Protein AF-A0A6A6ES65-F1 (afdb_monomer_lite)

Foldseek 3Di:
DFKWAADPLDTDDDDDDPDDDDPDDQDPVNSVVSSVVQVVCVVVVNHRLDIDGDDPDLPQQEWEWDDDDPDTDTDHPVRDDPPFDWDFDDDDPPPSCVVSVHTYTYGPPDPPDPCPSPPPPPDD

Sequence (124 aa):
PTVWGVFEGRPHALEYKYSKGATSDLSPDDLHFMDGFHQLQVEQGVDGMFGLCEYPGDDFEGSCEITQGRANVNLAPKDYPEDLIAIDTTWFFEEGLWKRGCRCTCNAAAEDHPHGTHVITMQG

Structure (mmCIF, N/CA/C/O backbone):
data_AF-A0A6A6ES65-F1
#
_entry.id   AF-A0A6A6ES65-F1
#
loop_
_atom_site.group_PDB
_atom_site.id
_atom_site.type_symbol
_atom_site.label_atom_id
_atom_site.label_alt_id
_atom_site.label_comp_id
_atom_site.label_asym_id
_atom_site.label_entity_id
_atom_site.label_seq_id
_atom_site.pdbx_PDB_ins_code
_atom_site.Cartn_x
_atom_site.Cartn_y
_atom_site.Cartn_z
_atom_site.occupancy
_atom_site.B_iso_or_equiv
_atom_site.auth_seq_id
_atom_site.auth_comp_id
_atom_site.auth_asym_id
_atom_site.auth_atom_id
_atom_site.pdbx_PDB_model_num
ATOM 1 N N . PRO A 1 1 ? 8.050 -2.963 10.921 1.00 56.97 1 PRO A N 1
ATOM 2 C CA . PRO A 1 1 ? 6.987 -3.438 10.006 1.00 56.97 1 PRO A CA 1
ATOM 3 C C . PRO A 1 1 ? 6.757 -2.376 8.939 1.00 56.97 1 PRO A C 1
ATOM 5 O O . PRO A 1 1 ? 7.028 -1.222 9.232 1.00 56.97 1 PRO A O 1
ATOM 8 N N . THR A 1 2 ? 6.336 -2.762 7.739 1.00 68.06 2 THR A N 1
ATOM 9 C CA . THR A 1 2 ? 6.022 -1.825 6.643 1.00 68.06 2 THR A CA 1
ATOM 10 C C . THR A 1 2 ? 4.547 -1.805 6.287 1.00 68.06 2 THR A C 1
ATOM 12 O O . THR A 1 2 ? 4.078 -0.825 5.721 1.00 68.06 2 THR A O 1
ATOM 15 N N . VAL A 1 3 ? 3.811 -2.858 6.642 1.00 68.50 3 VAL A N 1
ATOM 16 C CA . VAL A 1 3 ? 2.359 -2.938 6.483 1.00 68.50 3 VAL A CA 1
ATOM 17 C C . VAL A 1 3 ? 1.751 -3.407 7.794 1.00 68.50 3 VAL A C 1
ATOM 19 O O . VAL A 1 3 ? 2.250 -4.350 8.424 1.00 68.50 3 VAL A O 1
ATOM 22 N N . TRP A 1 4 ? 0.660 -2.759 8.187 1.00 73.06 4 TRP A N 1
ATOM 23 C CA . TRP A 1 4 ? -0.165 -3.125 9.328 1.00 73.06 4 TRP A CA 1
ATOM 24 C C . TRP A 1 4 ? -1.593 -3.388 8.865 1.00 73.06 4 TRP A C 1
ATOM 26 O O . TRP A 1 4 ? -2.178 -2.592 8.132 1.00 73.06 4 TRP A O 1
ATOM 36 N N . GLY A 1 5 ? -2.164 -4.493 9.328 1.00 72.88 5 GLY A N 1
ATOM 37 C CA . GLY A 1 5 ? -3.606 -4.714 9.305 1.00 72.88 5 GLY A CA 1
ATOM 38 C C . GLY A 1 5 ? -4.182 -4.413 10.680 1.00 72.88 5 GLY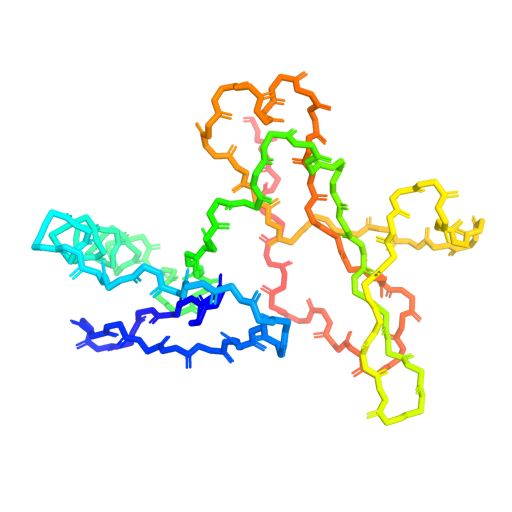 A C 1
ATOM 39 O O . GLY A 1 5 ? -3.496 -4.612 11.685 1.00 72.88 5 GLY A O 1
ATOM 40 N N . VAL A 1 6 ? -5.428 -3.950 10.742 1.00 69.81 6 VAL A N 1
ATOM 41 C CA . VAL A 1 6 ? -6.155 -3.869 12.011 1.00 69.81 6 VAL A CA 1
ATOM 42 C C . VAL A 1 6 ? -7.158 -5.009 12.051 1.00 69.81 6 VAL A C 1
ATOM 44 O O . VAL A 1 6 ? -7.983 -5.129 11.154 1.00 69.81 6 VAL A O 1
ATOM 47 N N . PHE A 1 7 ? -7.063 -5.847 13.080 1.00 68.94 7 PHE A N 1
ATOM 48 C CA . PHE A 1 7 ? -7.970 -6.969 13.306 1.00 68.94 7 PHE A CA 1
ATOM 49 C C . PHE A 1 7 ? -8.475 -6.892 14.738 1.00 68.94 7 PHE A C 1
ATOM 51 O O . PHE A 1 7 ? -7.680 -6.705 15.660 1.00 68.94 7 PHE A O 1
ATOM 58 N N . GLU A 1 8 ? -9.790 -7.001 14.929 1.00 72.56 8 GLU A N 1
ATOM 59 C CA . GLU A 1 8 ? -10.417 -6.927 16.258 1.00 72.56 8 GLU A CA 1
ATOM 60 C C . GLU A 1 8 ? -10.006 -5.661 17.046 1.00 72.56 8 GLU A C 1
ATOM 62 O O . GLU A 1 8 ? -9.827 -5.689 18.266 1.00 72.56 8 GLU A O 1
ATOM 67 N N . GLY A 1 9 ? -9.807 -4.541 16.341 1.00 66.00 9 GLY A N 1
ATOM 68 C CA . GLY A 1 9 ? -9.362 -3.277 16.934 1.00 66.00 9 GLY A CA 1
ATOM 69 C C . GLY A 1 9 ? -7.922 -3.278 17.446 1.00 66.00 9 GLY A C 1
ATOM 70 O O . GLY A 1 9 ? -7.591 -2.495 18.332 1.00 66.00 9 GLY A O 1
ATOM 71 N N . ARG A 1 10 ? -7.056 -4.169 16.948 1.00 73.38 10 ARG A N 1
ATOM 72 C CA . ARG A 1 10 ? -5.628 -4.181 17.287 1.00 73.38 10 ARG A CA 1
ATOM 73 C C . ARG A 1 10 ? -4.764 -4.143 16.030 1.00 73.38 10 ARG A C 1
ATOM 75 O O . ARG A 1 10 ? -5.047 -4.879 15.086 1.00 73.38 10 ARG A O 1
ATOM 82 N N . PRO A 1 11 ? -3.697 -3.327 15.996 1.00 74.56 11 PRO A N 1
ATOM 83 C CA . PRO A 1 11 ? -2.766 -3.332 14.880 1.00 74.56 11 PRO A CA 1
ATOM 84 C C . PRO A 1 11 ? -1.873 -4.576 14.931 1.00 74.56 11 PRO A C 1
ATOM 86 O O . PRO A 1 11 ? -1.222 -4.870 15.935 1.00 74.56 11 PRO A O 1
ATOM 89 N N . HIS A 1 12 ? -1.805 -5.282 13.809 1.00 72.00 12 HIS A N 1
ATOM 90 C CA . HIS A 1 12 ? -0.933 -6.424 13.581 1.00 72.00 12 HIS A CA 1
ATOM 91 C C . HIS A 1 12 ? 0.023 -6.109 12.435 1.00 72.00 12 HIS A C 1
ATOM 93 O O . HIS A 1 12 ? -0.392 -5.710 11.349 1.00 72.00 12 HIS A O 1
ATOM 99 N N . ALA A 1 13 ? 1.317 -6.312 12.669 1.00 72.19 13 ALA A N 1
ATOM 100 C CA . ALA A 1 13 ? 2.319 -6.243 11.615 1.00 72.19 13 ALA A CA 1
ATOM 101 C C . ALA A 1 13 ? 2.111 -7.397 10.623 1.00 72.19 13 ALA A C 1
ATOM 103 O O . ALA A 1 13 ? 2.164 -8.563 11.017 1.00 72.19 13 ALA A O 1
ATOM 104 N N . LEU A 1 14 ? 1.883 -7.059 9.355 1.00 62.31 14 LEU A N 1
ATOM 105 C CA . LEU A 1 14 ? 1.674 -8.024 8.273 1.00 62.31 14 LEU A CA 1
ATOM 106 C C . LEU A 1 14 ? 2.943 -8.232 7.449 1.00 62.31 14 LEU A C 1
ATOM 108 O O . LEU A 1 14 ? 3.271 -9.361 7.095 1.00 62.31 14 LEU A O 1
ATOM 112 N N . GLU A 1 15 ? 3.700 -7.159 7.217 1.00 64.50 15 GLU A N 1
ATOM 113 C CA . GLU A 1 15 ? 4.938 -7.214 6.445 1.00 64.50 15 GLU A CA 1
ATOM 114 C C . GLU A 1 15 ? 6.106 -6.559 7.173 1.00 64.50 15 GLU A C 1
ATOM 116 O O . GLU A 1 15 ? 5.967 -5.577 7.913 1.00 64.50 15 GLU A O 1
ATOM 121 N N . TYR A 1 16 ? 7.293 -7.110 6.934 1.00 57.66 16 TYR A N 1
ATOM 122 C CA . TYR A 1 16 ? 8.542 -6.652 7.517 1.00 57.66 16 TYR A CA 1
ATOM 123 C C . TYR A 1 16 ? 9.571 -6.431 6.413 1.00 57.66 16 TYR A C 1
ATOM 125 O O . TYR A 1 16 ? 9.894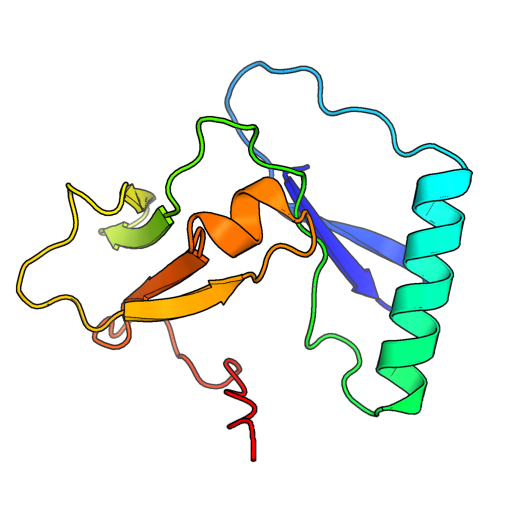 -7.339 5.649 1.00 57.66 16 TYR A O 1
ATOM 133 N N . LYS A 1 17 ? 10.162 -5.238 6.376 1.00 60.69 17 LYS A N 1
ATOM 134 C CA . LYS A 1 17 ? 11.300 -4.944 5.506 1.00 60.69 17 LYS A CA 1
ATOM 135 C C . LYS A 1 17 ? 12.586 -5.485 6.127 1.00 60.69 17 LYS A C 1
ATOM 137 O O . LYS A 1 17 ? 12.942 -5.123 7.243 1.00 60.69 17 LYS A O 1
ATOM 142 N N . TYR A 1 18 ? 13.308 -6.326 5.386 1.00 48.09 18 TYR A N 1
ATOM 143 C CA . TYR A 1 18 ? 14.580 -6.910 5.841 1.00 48.09 18 TYR A CA 1
ATOM 144 C C . TYR A 1 18 ? 15.767 -5.923 5.758 1.00 48.09 18 TYR A C 1
ATOM 146 O O . TYR A 1 18 ? 16.854 -6.197 6.267 1.00 48.09 18 TYR A O 1
ATOM 154 N N . SER A 1 19 ? 15.596 -4.759 5.116 1.00 52.25 19 SER A N 1
ATOM 155 C CA . SER A 1 19 ? 16.654 -3.747 5.025 1.00 52.25 19 SER A CA 1
ATOM 156 C C . SER A 1 19 ? 16.786 -2.961 6.330 1.00 52.25 19 SER A C 1
ATOM 158 O O . SER A 1 19 ? 15.797 -2.450 6.848 1.00 52.25 19 SER A O 1
ATOM 160 N N . LYS A 1 20 ? 18.025 -2.810 6.804 1.00 40.84 20 LYS A N 1
ATOM 161 C CA . LYS A 1 20 ? 18.420 -2.069 8.010 1.00 40.84 20 LYS A CA 1
ATOM 162 C C . LYS A 1 20 ? 17.977 -0.594 7.935 1.00 40.84 20 LYS A C 1
ATOM 164 O O . LYS A 1 20 ? 18.694 0.253 7.415 1.00 40.84 20 LYS A O 1
ATOM 169 N N . GLY A 1 21 ? 16.802 -0.298 8.467 1.00 55.78 21 GLY A N 1
ATOM 170 C CA . GLY A 1 21 ? 16.307 1.041 8.771 1.00 55.78 21 GLY A CA 1
ATOM 171 C C . GLY A 1 21 ? 15.571 0.967 10.101 1.00 55.78 21 GLY A C 1
ATOM 172 O O . GLY A 1 21 ? 15.032 -0.089 10.435 1.00 55.78 21 GLY A O 1
ATOM 173 N N . ALA A 1 22 ? 15.611 2.035 10.898 1.00 52.19 22 ALA A N 1
ATOM 174 C CA . ALA A 1 22 ? 14.815 2.086 12.117 1.00 52.19 22 ALA A CA 1
ATOM 175 C C . ALA A 1 22 ? 13.341 2.027 11.707 1.00 52.19 22 ALA A C 1
ATOM 177 O O . ALA A 1 22 ? 12.859 2.936 11.041 1.00 52.19 22 ALA A O 1
ATOM 178 N N . THR A 1 23 ? 12.647 0.944 12.051 1.00 58.09 23 THR A N 1
ATOM 179 C CA . THR A 1 23 ? 11.187 0.957 12.040 1.00 58.09 23 THR A CA 1
ATOM 180 C C . THR A 1 23 ? 10.778 1.885 13.166 1.00 58.09 23 THR A C 1
ATOM 182 O O . THR A 1 23 ? 11.136 1.617 14.315 1.00 58.09 23 THR A O 1
ATOM 185 N N . SER A 1 24 ? 10.117 2.987 12.834 1.00 65.25 24 SER A N 1
ATOM 186 C CA . SER A 1 24 ? 9.632 3.930 13.837 1.00 65.25 24 SER A CA 1
ATOM 187 C C . SER A 1 24 ? 8.654 3.209 14.764 1.00 65.25 24 SER A C 1
ATOM 189 O O . SER A 1 24 ? 7.795 2.455 14.299 1.00 65.25 24 SER A O 1
ATOM 191 N N . ASP A 1 25 ? 8.806 3.400 16.073 1.00 75.56 25 ASP A N 1
ATOM 192 C CA . ASP A 1 25 ? 7.800 2.939 17.025 1.00 75.56 25 ASP A CA 1
ATOM 193 C C . ASP A 1 25 ? 6.501 3.718 16.779 1.00 75.56 25 ASP A C 1
ATOM 195 O O . ASP A 1 25 ? 6.541 4.926 16.535 1.00 75.56 25 ASP A O 1
ATOM 199 N N . LEU A 1 26 ? 5.356 3.032 16.848 1.00 79.56 26 LEU A N 1
ATOM 200 C CA . LEU A 1 26 ? 4.054 3.686 16.722 1.00 79.56 26 LEU A CA 1
ATOM 201 C C . LEU A 1 26 ? 3.842 4.619 17.915 1.00 79.56 26 LEU A C 1
ATOM 203 O O . LEU A 1 26 ? 3.891 4.191 19.073 1.00 79.56 26 LEU A O 1
ATOM 207 N N . SER A 1 27 ? 3.597 5.893 17.631 1.00 86.38 27 SER A N 1
ATOM 208 C CA . SER A 1 27 ? 3.239 6.877 18.641 1.00 86.38 27 SER A CA 1
ATOM 209 C C . SER A 1 27 ? 1.794 6.669 19.123 1.00 86.38 27 SER A C 1
ATOM 211 O O . SER A 1 27 ? 0.996 6.004 18.457 1.00 86.38 27 SER A O 1
ATOM 213 N N . PRO A 1 28 ? 1.406 7.252 20.271 1.00 87.88 28 PRO A N 1
ATOM 214 C CA . PRO A 1 28 ? 0.006 7.262 20.694 1.00 87.88 28 PRO A CA 1
ATOM 215 C C . PRO A 1 28 ? -0.948 7.867 19.652 1.00 87.88 28 PRO A C 1
ATOM 217 O O . PRO A 1 28 ? -2.077 7.397 19.531 1.00 87.88 28 PRO A O 1
ATOM 220 N N . ASP A 1 29 ? -0.494 8.864 18.885 1.00 87.94 29 ASP A N 1
ATOM 221 C CA . ASP A 1 29 ? -1.297 9.496 17.833 1.00 87.94 29 ASP A CA 1
ATOM 222 C C . ASP A 1 29 ? -1.506 8.545 16.645 1.00 87.94 29 ASP A C 1
ATOM 224 O O . ASP A 1 29 ? -2.615 8.461 16.116 1.00 87.94 29 ASP A O 1
ATOM 228 N N . ASP A 1 30 ? -0.483 7.761 16.282 1.00 84.56 30 ASP A N 1
ATOM 229 C CA . ASP A 1 30 ? -0.603 6.726 15.247 1.00 84.56 30 ASP A CA 1
ATOM 230 C C . ASP A 1 30 ? -1.628 5.666 15.656 1.00 84.56 30 ASP A C 1
ATOM 232 O O . ASP A 1 30 ? -2.490 5.292 14.865 1.00 84.56 30 ASP A O 1
ATOM 236 N N . LEU A 1 31 ? -1.580 5.214 16.914 1.00 86.19 31 LEU A N 1
ATOM 237 C CA . LEU A 1 31 ? -2.545 4.251 17.448 1.00 86.19 31 LEU A CA 1
ATOM 238 C C . LEU A 1 31 ? -3.970 4.818 17.439 1.00 86.19 31 LEU A C 1
ATOM 240 O O . LEU A 1 31 ? -4.901 4.128 17.032 1.00 86.19 31 LEU A O 1
ATOM 244 N N . HIS A 1 32 ? -4.141 6.087 17.819 1.00 88.19 32 HIS A N 1
ATOM 245 C CA . HIS A 1 32 ? -5.446 6.746 17.782 1.00 88.19 32 HIS A CA 1
ATOM 246 C C . HIS A 1 32 ? -6.005 6.851 16.356 1.00 88.19 32 HIS A C 1
ATOM 248 O O . HIS A 1 32 ? -7.193 6.610 16.130 1.00 88.19 32 HIS A O 1
ATOM 254 N N . PHE A 1 33 ? -5.150 7.168 15.381 1.00 88.06 33 PHE A N 1
ATOM 255 C CA . PHE A 1 33 ? -5.522 7.156 13.970 1.00 88.06 33 PHE A CA 1
ATOM 256 C C . PHE A 1 33 ? -5.918 5.749 13.498 1.00 88.06 33 PHE A C 1
ATOM 258 O O . PHE A 1 33 ? -6.949 5.596 12.844 1.00 88.06 33 PHE A O 1
ATOM 265 N N . MET A 1 34 ? -5.136 4.722 13.852 1.00 87.56 34 MET A N 1
ATOM 266 C CA . MET A 1 34 ? -5.415 3.326 13.492 1.00 87.56 34 MET A CA 1
ATOM 267 C C . MET A 1 34 ? -6.763 2.847 14.042 1.00 87.56 34 MET A C 1
ATOM 269 O O . MET A 1 34 ? -7.520 2.201 13.313 1.00 87.56 34 MET A O 1
ATOM 273 N N . ASP A 1 35 ? -7.096 3.212 15.281 1.00 88.06 35 ASP A N 1
ATOM 274 C CA . ASP A 1 35 ? -8.391 2.901 15.893 1.00 88.06 35 ASP A CA 1
ATOM 275 C C . ASP A 1 35 ? -9.547 3.570 15.134 1.00 88.06 35 ASP A C 1
ATOM 277 O O . ASP A 1 35 ? -10.544 2.919 14.811 1.00 88.06 35 ASP A O 1
ATOM 281 N N . GLY A 1 36 ? -9.406 4.858 14.798 1.00 90.25 36 GLY A N 1
ATOM 282 C CA . GLY A 1 36 ? -10.402 5.592 14.013 1.00 90.25 36 GLY A CA 1
ATOM 283 C C . GLY A 1 36 ? -10.588 5.022 12.604 1.00 90.25 36 GLY A C 1
ATOM 284 O O . GLY A 1 36 ? -11.717 4.880 12.131 1.00 90.25 36 GLY A O 1
ATOM 285 N N . PHE A 1 37 ? -9.492 4.638 11.946 1.00 88.31 37 PHE A N 1
ATOM 286 C CA . PHE A 1 37 ? -9.522 4.000 10.632 1.00 88.31 37 PHE A CA 1
ATOM 287 C C . PHE A 1 37 ? -10.230 2.641 10.672 1.00 88.31 37 PHE A C 1
ATOM 289 O O . PHE A 1 37 ? -11.061 2.352 9.814 1.00 88.31 37 PHE A O 1
ATOM 296 N N . HIS A 1 38 ? -9.955 1.818 11.683 1.00 87.00 38 HIS A N 1
ATOM 297 C CA . HIS A 1 38 ? -10.647 0.545 11.872 1.00 87.00 38 HIS A CA 1
ATOM 298 C C . HIS A 1 38 ? -12.141 0.733 12.148 1.00 87.00 38 HIS A C 1
ATOM 300 O O . HIS A 1 38 ? -12.962 0.058 11.533 1.00 87.00 38 HIS A O 1
ATOM 306 N N . GLN A 1 39 ? -12.513 1.691 13.000 1.00 89.69 39 GLN A N 1
ATOM 307 C CA . GLN A 1 39 ? -13.921 1.997 13.254 1.00 89.69 39 GLN A CA 1
ATOM 308 C C . GLN A 1 39 ? -14.659 2.367 11.956 1.00 89.69 39 GLN A C 1
ATOM 310 O O . GLN A 1 39 ? -15.761 1.877 11.711 1.00 89.69 39 GLN A O 1
ATOM 315 N N . LEU A 1 40 ? -14.022 3.153 11.082 1.00 90.56 40 LEU A N 1
ATOM 316 C CA . LEU A 1 40 ? -14.571 3.483 9.769 1.00 90.56 40 LEU A CA 1
ATOM 317 C C . LEU A 1 40 ? -14.725 2.243 8.872 1.00 90.56 40 LEU A C 1
ATOM 319 O O . LEU A 1 40 ? -15.750 2.098 8.209 1.00 90.56 40 LEU A O 1
ATOM 323 N N . GLN A 1 41 ? -13.747 1.331 8.858 1.00 85.44 41 GLN A N 1
ATOM 324 C CA . GLN A 1 41 ? -13.854 0.079 8.096 1.00 85.44 41 GLN A CA 1
ATOM 325 C C . GLN A 1 41 ? -15.037 -0.776 8.565 1.00 85.44 41 GLN A C 1
ATOM 327 O O . GLN A 1 41 ? -15.799 -1.278 7.735 1.00 85.44 41 GLN A O 1
ATOM 332 N N . VAL A 1 42 ? -15.231 -0.893 9.881 1.00 88.00 42 VAL A N 1
ATOM 333 C CA . VAL A 1 42 ? -16.367 -1.613 10.473 1.00 88.00 42 VAL A CA 1
ATOM 334 C C . VAL A 1 42 ? -17.694 -0.963 10.072 1.00 88.00 42 VAL A C 1
ATOM 336 O O . VAL A 1 42 ? -18.611 -1.661 9.642 1.00 88.00 42 VAL A O 1
ATOM 339 N N . GLU A 1 43 ? -17.800 0.365 10.149 1.00 92.44 43 GLU A N 1
ATOM 340 C CA . GLU A 1 43 ? -19.011 1.111 9.771 1.00 92.44 43 GLU A CA 1
ATOM 341 C C . GLU A 1 43 ? -19.377 0.965 8.290 1.00 92.44 43 GLU A C 1
ATOM 343 O O . GLU A 1 43 ? -20.560 0.939 7.948 1.00 92.44 43 GLU A O 1
ATOM 348 N N . GLN A 1 44 ? -18.378 0.847 7.414 1.00 90.88 44 GLN A N 1
ATOM 349 C CA . GLN A 1 44 ? -18.576 0.643 5.977 1.00 90.88 44 GLN A CA 1
ATOM 350 C C . GLN A 1 44 ? -18.697 -0.842 5.583 1.00 90.88 44 GLN A C 1
ATOM 352 O O . GLN A 1 44 ? -18.937 -1.142 4.415 1.00 90.88 44 GLN A O 1
ATOM 357 N N . GLY A 1 45 ? -18.554 -1.778 6.531 1.00 86.00 45 GLY A N 1
ATOM 358 C CA . GLY A 1 45 ? -18.628 -3.218 6.265 1.00 86.00 45 GLY A CA 1
ATOM 359 C C . GLY A 1 45 ? -17.456 -3.763 5.440 1.00 86.00 45 GLY A C 1
ATOM 360 O O . GLY A 1 45 ? -17.620 -4.756 4.737 1.00 86.00 45 GLY A O 1
ATOM 361 N N . VAL A 1 46 ? -16.295 -3.110 5.513 1.00 81.69 46 VAL A N 1
ATOM 362 C CA . VAL A 1 46 ? -15.064 -3.454 4.773 1.00 81.69 46 VAL A CA 1
ATOM 363 C C . VAL A 1 46 ? -13.919 -3.850 5.709 1.00 81.69 46 VAL A C 1
ATOM 365 O O . VAL A 1 46 ? -12.745 -3.696 5.380 1.00 81.69 46 VAL A O 1
ATOM 368 N N . ASP A 1 47 ? -14.261 -4.331 6.904 1.00 81.19 47 ASP A N 1
ATOM 369 C CA . ASP A 1 47 ? -13.288 -4.783 7.895 1.00 81.19 47 ASP A CA 1
ATOM 370 C C . ASP A 1 47 ? -12.351 -5.861 7.327 1.00 81.19 47 ASP A C 1
ATOM 372 O O . ASP A 1 47 ? -12.771 -6.765 6.599 1.00 81.19 47 ASP A O 1
ATOM 376 N N . GLY A 1 48 ? -11.059 -5.728 7.631 1.00 70.69 48 GLY A N 1
ATOM 377 C CA . GLY A 1 48 ? -10.004 -6.608 7.129 1.00 70.69 48 GLY A CA 1
ATOM 378 C C . GLY A 1 48 ? -9.704 -6.490 5.628 1.00 70.69 48 GLY A C 1
ATOM 379 O O . GLY A 1 48 ? -8.844 -7.223 5.140 1.00 70.69 48 GLY A O 1
ATOM 380 N N . MET A 1 49 ? -10.369 -5.593 4.888 1.00 75.69 49 MET A N 1
ATOM 381 C CA . MET A 1 49 ? -10.102 -5.388 3.458 1.00 75.69 49 MET A CA 1
ATOM 382 C C . MET A 1 49 ? -8.975 -4.388 3.200 1.00 75.69 49 MET A C 1
ATOM 384 O O . MET A 1 49 ? -8.307 -4.485 2.172 1.00 75.69 49 MET A O 1
ATOM 388 N N . PHE A 1 50 ? -8.755 -3.436 4.112 1.00 78.12 50 PHE A N 1
ATOM 389 C CA . PHE A 1 50 ? -7.750 -2.389 3.952 1.00 78.12 50 PHE A C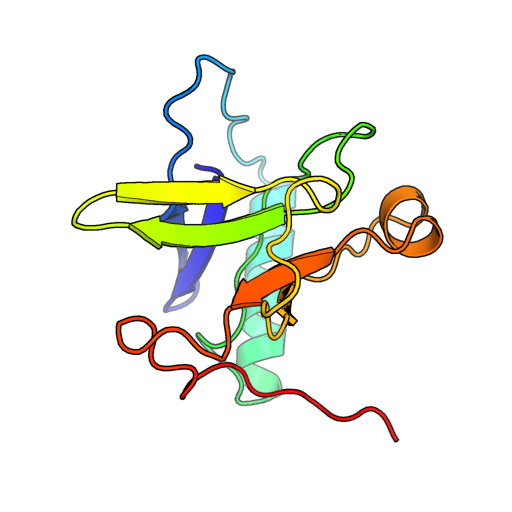A 1
ATOM 390 C C . PHE A 1 50 ? -6.703 -2.432 5.069 1.00 78.12 50 PHE A C 1
ATOM 392 O O . PHE A 1 50 ? -7.011 -2.576 6.252 1.00 78.12 50 PHE A O 1
ATOM 399 N N . GLY A 1 51 ? -5.441 -2.263 4.678 1.00 76.25 51 GLY A N 1
ATOM 400 C CA . GLY A 1 51 ? -4.306 -2.101 5.583 1.00 76.25 51 GLY A CA 1
ATOM 401 C C . GLY A 1 51 ? -3.709 -0.699 5.494 1.00 76.25 51 GLY A C 1
ATOM 402 O O . GLY A 1 51 ? -4.001 0.067 4.576 1.00 76.25 51 GLY A O 1
ATOM 403 N N . LEU A 1 52 ? -2.841 -0.375 6.447 1.00 78.19 52 LEU A N 1
ATOM 404 C CA . LEU A 1 52 ? -2.031 0.838 6.435 1.00 78.19 52 LEU A CA 1
ATOM 405 C C . LEU A 1 52 ? -0.593 0.473 6.072 1.00 78.19 52 LEU A C 1
ATOM 407 O O . LEU A 1 52 ? -0.033 -0.484 6.608 1.00 78.19 52 LEU A O 1
ATOM 411 N N . CYS A 1 53 ? 0.003 1.243 5.167 1.00 75.44 53 CYS A N 1
ATOM 412 C CA . CYS A 1 53 ? 1.390 1.084 4.743 1.00 75.44 53 CYS A CA 1
ATOM 413 C C . CYS A 1 53 ? 2.230 2.254 5.269 1.00 75.44 53 CYS A C 1
ATOM 415 O O . CYS A 1 53 ? 1.760 3.393 5.298 1.00 75.44 53 CYS A O 1
ATOM 417 N N . GLU A 1 54 ? 3.466 1.974 5.685 1.00 74.62 54 GLU A N 1
ATOM 418 C CA . GLU A 1 54 ? 4.429 3.006 6.069 1.00 74.62 54 GLU A CA 1
ATOM 419 C C . GLU A 1 54 ? 4.719 3.914 4.872 1.00 74.62 54 GLU A C 1
ATOM 421 O O . GLU A 1 54 ? 4.823 3.447 3.735 1.00 74.62 54 GLU A O 1
ATOM 426 N N . TYR A 1 55 ? 4.891 5.212 5.126 1.00 74.50 55 TYR A N 1
ATOM 427 C CA . TYR A 1 55 ? 5.305 6.147 4.090 1.00 74.50 55 TYR A CA 1
ATOM 428 C C . TYR A 1 55 ? 6.632 5.683 3.459 1.00 74.50 55 TYR A C 1
ATOM 430 O O . TYR A 1 55 ? 7.643 5.593 4.161 1.00 74.50 55 TYR A O 1
ATOM 438 N N . PRO A 1 56 ? 6.672 5.401 2.146 1.00 70.75 56 PRO A N 1
ATOM 439 C CA . PRO A 1 56 ? 7.835 4.776 1.519 1.00 70.75 56 PRO A CA 1
ATOM 440 C C . PRO A 1 56 ? 8.990 5.760 1.261 1.00 70.75 56 PRO A C 1
ATOM 442 O O . PRO A 1 56 ? 10.063 5.337 0.826 1.00 70.75 56 PRO A O 1
ATOM 445 N N . GLY A 1 57 ? 8.791 7.048 1.558 1.00 72.44 57 GLY A N 1
ATOM 446 C CA . GLY A 1 57 ? 9.746 8.125 1.316 1.00 72.44 57 GLY A CA 1
ATOM 447 C C . GLY A 1 57 ? 9.441 8.909 0.041 1.00 72.44 57 GLY A C 1
ATOM 448 O O . GLY A 1 57 ? 8.744 8.434 -0.856 1.00 72.44 57 GLY A O 1
ATOM 449 N N . ASP A 1 58 ? 10.001 10.116 -0.043 1.00 73.44 58 ASP A N 1
ATOM 450 C CA . ASP A 1 58 ? 9.753 11.016 -1.168 1.00 73.44 58 ASP A CA 1
ATOM 451 C C . ASP A 1 58 ? 10.261 10.419 -2.480 1.00 73.44 58 ASP A C 1
ATOM 453 O O . ASP A 1 58 ? 9.590 10.559 -3.482 1.00 73.44 58 ASP A O 1
ATOM 457 N N . ASP A 1 59 ? 11.366 9.682 -2.520 1.00 73.44 59 ASP A N 1
ATOM 458 C CA . ASP A 1 59 ? 11.901 9.143 -3.783 1.00 73.44 59 ASP A CA 1
ATOM 459 C C . ASP A 1 59 ? 11.198 7.858 -4.272 1.00 73.44 59 ASP A C 1
ATOM 461 O O . ASP A 1 59 ? 11.684 7.180 -5.177 1.00 73.44 59 ASP A O 1
ATOM 465 N N . PHE A 1 60 ? 10.060 7.487 -3.678 1.00 76.38 60 PHE A N 1
ATOM 466 C CA . PHE A 1 60 ? 9.316 6.298 -4.075 1.00 76.38 60 PHE A CA 1
ATOM 467 C C . PHE A 1 60 ? 8.445 6.548 -5.313 1.00 76.38 60 PHE A C 1
ATOM 469 O O . PHE A 1 60 ? 7.492 7.322 -5.273 1.00 76.38 60 PHE A O 1
ATOM 476 N N . GLU A 1 61 ? 8.735 5.844 -6.407 1.00 77.00 61 GLU A N 1
AT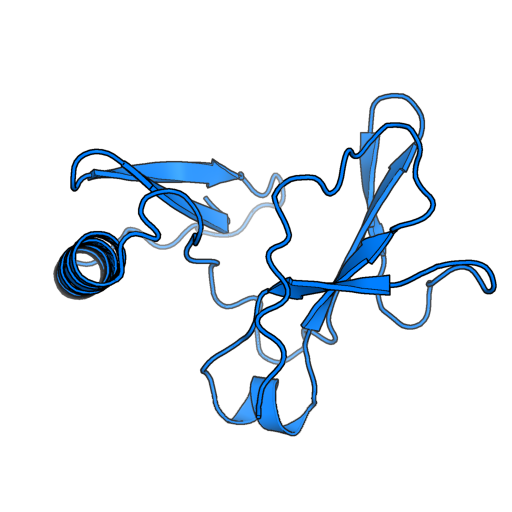OM 477 C CA . GLU A 1 61 ? 8.014 5.969 -7.686 1.00 77.00 61 GLU A CA 1
ATOM 478 C C . GLU A 1 61 ? 6.800 5.026 -7.801 1.00 77.00 61 GLU A C 1
ATOM 480 O O . GLU A 1 61 ? 6.009 5.143 -8.734 1.00 77.00 61 GLU A O 1
ATOM 485 N N . GLY A 1 62 ? 6.634 4.097 -6.856 1.00 75.00 62 GLY A N 1
ATOM 486 C CA . GLY A 1 62 ? 5.707 2.969 -6.959 1.00 75.00 62 GLY A CA 1
ATOM 487 C C . GLY A 1 62 ? 6.444 1.630 -6.963 1.00 75.00 62 GLY A C 1
ATOM 488 O O . GLY A 1 62 ? 7.672 1.583 -7.078 1.00 75.00 62 GLY A O 1
ATOM 489 N N . SER A 1 63 ? 5.703 0.532 -6.828 1.00 81.50 63 SER A N 1
ATOM 490 C CA . SER A 1 63 ? 6.272 -0.810 -6.974 1.00 81.50 63 SER A CA 1
ATOM 491 C C . SER A 1 63 ? 5.263 -1.829 -7.484 1.00 81.50 63 SER A C 1
ATOM 493 O O . SER A 1 63 ? 4.071 -1.719 -7.202 1.00 81.50 63 SER A O 1
ATOM 495 N N . CYS A 1 64 ? 5.741 -2.853 -8.189 1.00 81.38 64 CYS A N 1
ATOM 496 C CA . CYS A 1 64 ? 4.961 -4.052 -8.476 1.00 81.38 64 CYS A CA 1
ATOM 497 C C . CYS A 1 64 ? 5.568 -5.251 -7.766 1.00 81.38 64 CYS A C 1
ATOM 499 O O . CYS A 1 64 ? 6.721 -5.593 -8.036 1.00 81.38 64 CYS A O 1
ATOM 501 N N . GLU A 1 65 ? 4.798 -5.905 -6.899 1.00 78.81 65 GLU A N 1
ATOM 502 C CA . GLU A 1 65 ? 5.207 -7.197 -6.353 1.00 78.81 65 GLU A CA 1
ATOM 503 C C . GLU A 1 65 ? 4.962 -8.287 -7.404 1.00 78.81 65 GLU A C 1
ATOM 505 O O . GLU A 1 65 ? 3.862 -8.421 -7.947 1.00 78.81 65 GLU A O 1
ATOM 510 N N . ILE A 1 66 ? 6.006 -9.054 -7.706 1.00 75.12 66 ILE A N 1
ATOM 511 C CA . ILE A 1 66 ? 5.939 -10.264 -8.523 1.00 75.12 66 ILE A CA 1
ATOM 512 C C . ILE A 1 66 ? 6.523 -11.436 -7.739 1.00 75.12 66 ILE A C 1
ATOM 514 O O . ILE A 1 66 ? 7.490 -11.277 -6.990 1.00 75.12 66 ILE A O 1
ATOM 518 N N . THR A 1 67 ? 5.980 -12.630 -7.943 1.00 75.62 67 THR A N 1
ATOM 519 C CA . THR A 1 67 ? 6.509 -13.855 -7.340 1.00 75.62 67 THR A CA 1
ATOM 520 C C . THR A 1 67 ? 7.303 -14.637 -8.381 1.00 75.62 67 THR A C 1
ATOM 522 O O . THR A 1 67 ? 6.837 -14.900 -9.487 1.00 75.62 67 THR A O 1
ATOM 525 N N . GLN A 1 68 ? 8.541 -15.002 -8.044 1.00 70.81 68 GLN A N 1
ATOM 526 C CA . GLN A 1 68 ? 9.384 -15.857 -8.874 1.00 70.81 68 GLN A CA 1
ATOM 527 C C . GLN A 1 68 ? 9.893 -17.041 -8.049 1.00 70.81 68 GLN A C 1
ATOM 529 O O . GLN A 1 68 ? 10.807 -16.938 -7.224 1.00 70.81 68 GLN A O 1
ATOM 534 N N . GLY A 1 69 ? 9.286 -18.207 -8.274 1.00 78.69 69 GLY A N 1
ATOM 535 C CA . GLY A 1 69 ? 9.608 -19.430 -7.545 1.00 78.69 69 GLY A CA 1
ATOM 536 C C . GLY A 1 69 ? 9.195 -19.356 -6.073 1.00 78.69 69 GLY A C 1
ATOM 537 O O . GLY A 1 69 ? 8.056 -19.649 -5.741 1.00 78.69 69 GLY A O 1
ATOM 538 N N . ARG A 1 70 ? 10.139 -19.038 -5.178 1.00 72.00 70 ARG A N 1
ATOM 539 C CA . ARG A 1 70 ? 9.905 -18.919 -3.719 1.00 72.00 70 ARG A CA 1
ATOM 540 C C . ARG A 1 70 ? 10.193 -17.520 -3.172 1.00 72.00 70 ARG A C 1
ATOM 542 O O . ARG A 1 70 ? 10.280 -17.354 -1.958 1.00 72.00 70 ARG A O 1
ATOM 549 N N . ALA A 1 71 ? 10.434 -16.553 -4.049 1.00 67.38 71 ALA A N 1
ATOM 550 C CA . ALA A 1 71 ? 10.782 -15.195 -3.671 1.00 67.38 71 ALA A CA 1
ATOM 551 C C . ALA A 1 71 ? 9.756 -14.217 -4.234 1.00 67.38 71 ALA A C 1
ATOM 553 O O . ALA A 1 71 ? 9.358 -14.348 -5.391 1.00 67.38 71 ALA A O 1
ATOM 554 N N . ASN A 1 72 ? 9.402 -13.219 -3.429 1.00 70.19 72 ASN A N 1
ATOM 555 C CA . ASN A 1 72 ? 8.687 -12.041 -3.894 1.00 70.19 72 ASN A CA 1
ATOM 556 C C . ASN A 1 72 ? 9.697 -10.932 -4.190 1.00 70.19 72 ASN A C 1
ATOM 558 O O . ASN A 1 72 ? 10.617 -10.681 -3.404 1.00 70.19 72 ASN A O 1
ATOM 562 N N . VAL A 1 73 ? 9.543 -10.293 -5.342 1.00 77.06 73 VAL A N 1
ATOM 563 C CA . VAL A 1 73 ? 10.406 -9.223 -5.836 1.00 77.06 73 VAL A CA 1
ATOM 564 C C . VAL A 1 73 ? 9.542 -7.995 -6.073 1.00 77.06 73 VAL A C 1
ATOM 566 O O . VAL A 1 73 ? 8.507 -8.085 -6.721 1.00 77.06 73 VAL A O 1
ATOM 569 N N . ASN A 1 74 ? 9.984 -6.844 -5.571 1.00 79.31 74 ASN A N 1
ATOM 570 C CA . ASN A 1 74 ? 9.351 -5.559 -5.848 1.00 79.31 74 ASN A CA 1
ATOM 571 C C . ASN A 1 74 ? 10.091 -4.870 -6.996 1.00 79.31 74 ASN A C 1
ATOM 573 O O . ASN A 1 74 ? 11.258 -4.505 -6.848 1.00 79.31 74 ASN A O 1
ATOM 577 N N . LEU A 1 75 ? 9.420 -4.712 -8.133 1.00 80.62 75 LEU A N 1
ATOM 578 C CA . LEU A 1 75 ? 9.934 -3.997 -9.298 1.00 80.62 75 LEU A CA 1
ATOM 579 C C . LEU A 1 75 ? 9.605 -2.512 -9.191 1.00 80.62 75 LEU A C 1
ATOM 581 O O . LEU A 1 75 ? 8.505 -2.165 -8.768 1.00 80.62 75 LEU A O 1
ATOM 585 N N . ALA A 1 76 ? 10.521 -1.642 -9.615 1.00 82.19 76 ALA A N 1
ATOM 586 C CA . ALA A 1 76 ? 10.185 -0.243 -9.863 1.00 82.19 76 ALA A CA 1
ATOM 587 C C . ALA A 1 76 ? 9.403 -0.124 -11.188 1.00 82.19 76 ALA A C 1
ATOM 589 O O . ALA A 1 76 ? 9.590 -0.970 -12.064 1.00 82.19 76 ALA A O 1
ATOM 590 N N . PRO A 1 77 ? 8.591 0.931 -11.395 1.00 82.19 77 PRO A N 1
ATOM 591 C CA . PRO A 1 77 ? 7.772 1.090 -12.602 1.00 82.19 77 PRO A CA 1
ATOM 592 C C . PRO A 1 77 ? 8.547 0.976 -13.918 1.00 82.19 77 PRO A C 1
ATOM 594 O O . PRO A 1 77 ? 8.068 0.392 -14.885 1.00 82.19 77 PRO A O 1
ATOM 597 N N . LYS A 1 78 ? 9.779 1.490 -13.949 1.00 83.75 78 LYS A N 1
ATOM 598 C CA . LYS A 1 78 ? 10.675 1.408 -15.115 1.00 83.75 78 LYS A CA 1
ATOM 599 C C . LYS A 1 78 ? 11.119 -0.020 -15.471 1.00 83.75 78 LYS A C 1
ATOM 601 O O . LYS A 1 78 ? 11.584 -0.237 -16.584 1.00 83.75 78 LYS A O 1
ATOM 606 N N . ASP A 1 79 ? 11.025 -0.949 -14.522 1.00 84.88 79 ASP A N 1
ATOM 607 C CA . ASP A 1 79 ? 11.479 -2.335 -14.641 1.00 84.88 79 ASP A CA 1
ATOM 608 C C . ASP A 1 79 ? 10.300 -3.297 -14.896 1.00 84.88 79 ASP A C 1
ATOM 610 O O . ASP A 1 79 ? 10.471 -4.516 -14.846 1.00 84.88 79 ASP A O 1
ATOM 614 N N . TYR A 1 80 ? 9.093 -2.771 -15.142 1.00 86.25 80 TYR A N 1
ATOM 615 C CA . TYR A 1 80 ? 7.905 -3.582 -15.404 1.00 86.25 80 TYR A CA 1
ATOM 616 C C . TYR A 1 80 ? 8.041 -4.354 -16.730 1.00 86.25 80 TYR A C 1
ATOM 618 O O . TYR A 1 80 ? 8.413 -3.760 -17.745 1.00 86.25 80 TYR A O 1
ATOM 626 N N . PRO A 1 81 ? 7.718 -5.661 -16.753 1.00 83.88 81 PRO A N 1
ATOM 627 C CA . PRO A 1 81 ? 7.590 -6.425 -17.990 1.00 83.88 81 PRO A CA 1
ATOM 628 C C . PRO A 1 81 ? 6.557 -5.802 -18.936 1.00 83.88 81 PRO A C 1
ATOM 630 O O . PRO A 1 81 ? 5.538 -5.277 -18.488 1.00 83.88 81 PRO A O 1
ATOM 633 N N . GLU A 1 82 ? 6.785 -5.896 -20.247 1.00 85.19 82 GLU A N 1
ATOM 634 C CA . GLU A 1 82 ? 5.868 -5.337 -21.256 1.00 85.19 82 GLU A CA 1
ATOM 635 C C . GLU A 1 82 ? 4.477 -5.991 -21.237 1.00 85.19 82 GLU A C 1
ATOM 637 O O . GLU A 1 82 ? 3.490 -5.367 -21.619 1.00 85.19 82 GLU A O 1
ATOM 642 N N . ASP A 1 83 ? 4.395 -7.243 -20.792 1.00 83.31 83 ASP A N 1
ATOM 643 C CA . ASP A 1 83 ? 3.173 -8.039 -20.687 1.00 83.31 83 ASP A CA 1
ATOM 644 C C . ASP A 1 83 ? 2.522 -7.985 -19.294 1.00 83.31 83 ASP A C 1
ATOM 646 O O . ASP A 1 83 ? 1.524 -8.669 -19.051 1.00 83.31 83 ASP A O 1
ATOM 650 N N . LEU A 1 84 ? 3.050 -7.163 -18.379 1.00 83.12 84 LEU A N 1
ATOM 651 C CA . LEU A 1 84 ? 2.488 -6.977 -17.046 1.00 83.12 84 LEU A CA 1
ATOM 652 C C . LEU A 1 84 ? 1.086 -6.357 -17.129 1.00 83.12 84 LEU A C 1
ATOM 654 O O . LEU A 1 84 ? 0.891 -5.276 -17.687 1.00 83.12 84 LEU A O 1
ATOM 658 N N . ILE A 1 85 ? 0.117 -6.992 -16.472 1.00 82.50 85 ILE A N 1
ATOM 659 C CA . ILE A 1 85 ? -1.213 -6.416 -16.267 1.00 82.50 85 ILE A CA 1
ATOM 660 C C . ILE A 1 85 ? -1.257 -5.848 -14.846 1.00 82.50 85 ILE A C 1
ATOM 662 O O . ILE A 1 85 ? -1.560 -6.564 -13.897 1.00 82.50 85 ILE A O 1
ATOM 666 N N . ALA A 1 86 ? -0.912 -4.571 -14.686 1.00 80.31 86 ALA A N 1
ATOM 667 C CA . ALA A 1 86 ? -0.875 -3.919 -13.377 1.00 80.31 86 ALA A CA 1
ATOM 668 C C . ALA A 1 86 ? -2.284 -3.632 -12.826 1.00 80.31 86 ALA A C 1
ATOM 670 O O . ALA A 1 86 ? -3.099 -2.991 -13.493 1.00 80.31 86 ALA A O 1
ATOM 671 N N . ILE A 1 87 ? -2.546 -4.049 -11.585 1.00 79.25 87 ILE A N 1
ATOM 672 C CA . ILE A 1 87 ? -3.720 -3.643 -10.796 1.00 79.25 87 ILE A CA 1
ATOM 673 C C . ILE A 1 87 ? -3.245 -2.855 -9.581 1.00 79.25 87 ILE A C 1
ATOM 675 O O . ILE A 1 87 ? -2.350 -3.319 -8.884 1.00 79.25 87 ILE A O 1
ATOM 679 N N . ASP A 1 88 ? -3.858 -1.703 -9.308 1.00 78.25 88 ASP A N 1
ATOM 680 C CA . ASP A 1 88 ? -3.558 -0.881 -8.130 1.00 78.25 88 ASP A CA 1
ATOM 681 C C . ASP A 1 88 ? -3.891 -1.615 -6.822 1.00 78.25 88 ASP A C 1
ATOM 683 O O . ASP A 1 88 ? -4.985 -2.161 -6.656 1.00 78.25 88 ASP A O 1
ATOM 687 N N . THR A 1 89 ? -2.955 -1.590 -5.875 1.00 73.12 89 THR A N 1
ATOM 688 C CA . THR A 1 89 ? -3.068 -2.283 -4.580 1.00 73.12 89 THR A CA 1
ATOM 689 C C . THR A 1 89 ? -2.856 -1.379 -3.372 1.00 73.12 89 THR A C 1
ATOM 691 O O . THR A 1 89 ? -3.346 -1.697 -2.291 1.00 73.12 89 THR A O 1
ATOM 694 N N . THR A 1 90 ? -2.212 -0.223 -3.559 1.00 74.06 90 THR A N 1
ATOM 695 C CA . THR A 1 90 ? -2.010 0.777 -2.501 1.00 74.06 90 THR A CA 1
ATOM 696 C C . THR A 1 90 ? -2.229 2.182 -3.040 1.00 74.06 90 THR A C 1
ATOM 698 O O . THR A 1 90 ? -1.708 2.539 -4.100 1.00 74.06 90 THR A O 1
ATOM 701 N N . TRP A 1 91 ? -2.927 3.004 -2.255 1.00 69.62 91 TRP A N 1
ATOM 702 C CA . TRP A 1 91 ? -3.106 4.431 -2.504 1.00 69.62 91 TRP A CA 1
ATOM 703 C C . TRP A 1 91 ? -2.454 5.243 -1.390 1.00 69.62 91 TRP A C 1
ATOM 705 O O . TRP A 1 91 ? -2.590 4.923 -0.209 1.00 69.62 91 TRP A O 1
ATOM 715 N N . PHE A 1 92 ? -1.753 6.306 -1.773 1.00 71.06 92 PHE A N 1
ATOM 716 C CA . PHE A 1 92 ? -1.120 7.223 -0.835 1.00 71.06 92 PHE A CA 1
ATOM 717 C C . PHE A 1 92 ? -1.980 8.473 -0.666 1.00 71.06 92 PHE A C 1
ATOM 719 O O . PHE A 1 92 ? -2.403 9.081 -1.647 1.00 71.06 92 PHE A O 1
ATOM 726 N N . PHE A 1 93 ? -2.216 8.857 0.587 1.00 67.56 93 PHE A N 1
ATOM 727 C CA . PHE A 1 93 ? -2.996 10.047 0.943 1.00 67.56 93 PHE A CA 1
ATOM 728 C C . PHE A 1 93 ? -2.133 11.307 1.109 1.00 67.56 93 PHE A C 1
ATOM 730 O O . PHE A 1 93 ? -2.666 12.404 1.255 1.00 67.56 93 PHE A O 1
ATOM 737 N N . GLU A 1 94 ? -0.806 11.162 1.082 1.00 74.12 94 GLU A N 1
ATOM 738 C CA . GLU A 1 94 ? 0.127 12.288 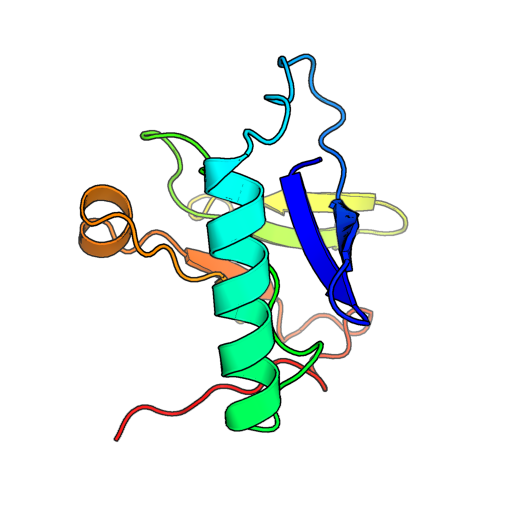1.070 1.00 74.12 94 GLU A CA 1
ATOM 739 C C . GLU A 1 94 ? 0.080 12.976 -0.307 1.00 74.12 94 GLU A C 1
ATOM 741 O O . GLU A 1 94 ? 0.121 12.323 -1.353 1.00 74.12 94 GLU A O 1
ATOM 746 N N . GLU A 1 95 ? -0.065 14.303 -0.310 1.00 71.50 95 GLU A N 1
ATOM 747 C CA . GLU A 1 95 ? -0.359 15.086 -1.513 1.00 71.50 95 GLU A CA 1
ATOM 748 C C . GLU A 1 95 ? 0.769 15.009 -2.556 1.00 71.50 95 GLU A C 1
ATOM 750 O O . GLU A 1 95 ? 0.495 14.942 -3.757 1.00 71.50 95 GLU A O 1
ATOM 755 N N . GLY A 1 96 ? 2.030 15.001 -2.122 1.00 74.75 96 GLY A N 1
ATOM 756 C CA . GLY A 1 96 ? 3.198 14.857 -2.985 1.00 74.75 96 GLY A CA 1
ATOM 757 C C . GLY A 1 96 ? 3.252 13.510 -3.708 1.00 74.75 96 GLY A C 1
ATOM 758 O O . GLY A 1 96 ? 3.512 13.470 -4.914 1.00 74.75 96 GLY A O 1
ATOM 759 N N . LEU A 1 97 ? 2.979 12.402 -3.020 1.00 71.94 97 LEU A N 1
ATOM 760 C CA . LEU A 1 97 ? 2.875 11.069 -3.624 1.00 71.94 97 LEU A CA 1
ATOM 761 C C . LEU A 1 97 ? 1.675 10.964 -4.563 1.00 71.94 97 LEU A C 1
ATOM 763 O O . LEU A 1 97 ? 1.808 10.469 -5.685 1.00 71.94 97 LEU A O 1
ATOM 767 N N . TRP A 1 98 ? 0.519 11.479 -4.146 1.00 69.50 98 TRP A N 1
ATOM 768 C CA . TRP A 1 98 ? -0.688 11.449 -4.966 1.00 69.50 98 TRP A CA 1
ATOM 769 C C . TRP A 1 98 ? -0.518 12.231 -6.275 1.00 69.50 98 TRP A C 1
ATOM 771 O O . TRP A 1 98 ? -0.811 11.704 -7.350 1.00 69.50 98 TRP A O 1
ATOM 781 N N . LYS A 1 99 ? 0.031 13.453 -6.220 1.00 75.12 99 LYS A N 1
ATOM 782 C CA . LYS A 1 99 ? 0.284 14.286 -7.412 1.00 75.12 99 LYS A CA 1
ATOM 783 C C . LYS A 1 99 ? 1.268 13.659 -8.391 1.00 75.12 99 LYS A C 1
ATOM 785 O O . LYS A 1 99 ? 1.180 13.919 -9.589 1.00 75.12 99 LYS A O 1
ATOM 790 N N . ARG A 1 100 ? 2.203 12.850 -7.895 1.00 73.38 100 ARG A N 1
ATOM 791 C CA . ARG A 1 100 ? 3.163 12.112 -8.7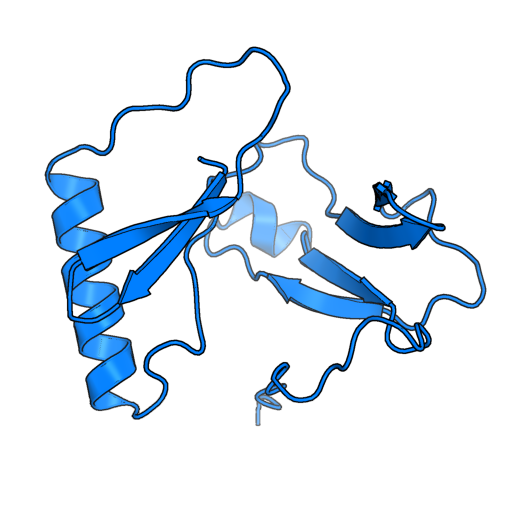28 1.00 73.38 100 ARG A CA 1
ATOM 792 C C . ARG A 1 100 ? 2.590 10.826 -9.306 1.00 73.38 100 ARG A C 1
ATOM 794 O O . ARG A 1 100 ? 3.238 10.206 -10.140 1.00 73.38 100 ARG A O 1
ATOM 801 N N . GLY A 1 101 ? 1.378 10.448 -8.902 1.00 70.75 101 GLY A N 1
ATOM 802 C CA . GLY A 1 101 ? 0.745 9.217 -9.346 1.00 70.75 101 GLY A CA 1
ATOM 803 C C . GLY A 1 101 ? 1.432 7.970 -8.799 1.00 70.75 101 GLY A C 1
ATOM 804 O O . GLY A 1 101 ? 1.338 6.925 -9.435 1.00 70.75 101 GLY A O 1
ATOM 805 N N . CYS A 1 102 ? 2.112 8.066 -7.650 1.00 74.56 102 CYS A N 1
ATOM 806 C CA . CYS A 1 102 ? 2.739 6.918 -7.004 1.00 74.56 102 CYS A CA 1
ATOM 807 C C . CYS A 1 102 ? 1.662 5.889 -6.645 1.00 74.56 102 CYS A C 1
ATOM 809 O O . CYS A 1 102 ? 0.681 6.219 -5.974 1.00 74.56 102 CYS A O 1
ATOM 811 N N . ARG A 1 103 ? 1.837 4.646 -7.097 1.00 73.81 103 ARG A N 1
ATOM 812 C CA . ARG A 1 103 ? 0.931 3.526 -6.816 1.00 73.81 103 ARG A CA 1
ATOM 813 C C . ARG A 1 103 ? 1.747 2.262 -6.610 1.00 73.81 103 ARG A C 1
ATOM 815 O O . ARG A 1 103 ? 2.738 2.047 -7.310 1.00 73.81 103 ARG A O 1
ATOM 822 N N . CYS A 1 104 ? 1.329 1.433 -5.662 1.00 76.75 104 CYS A N 1
ATOM 823 C CA . CYS A 1 104 ? 1.760 0.040 -5.666 1.00 76.75 104 CYS A CA 1
ATOM 824 C C . CYS A 1 104 ? 0.771 -0.763 -6.499 1.00 76.75 104 CYS A C 1
ATOM 826 O O . CYS A 1 104 ? -0.425 -0.464 -6.509 1.00 76.75 104 CYS A O 1
ATOM 828 N N . THR A 1 105 ? 1.290 -1.751 -7.211 1.00 79.25 105 THR A N 1
ATOM 829 C CA . THR A 1 105 ? 0.526 -2.587 -8.128 1.00 79.25 105 THR A CA 1
ATOM 830 C C . THR A 1 105 ? 0.864 -4.062 -7.929 1.00 79.25 105 THR A C 1
ATOM 832 O O . THR A 1 105 ? 1.916 -4.397 -7.388 1.00 79.25 105 THR A O 1
ATOM 835 N N . CYS A 1 106 ? -0.014 -4.947 -8.379 1.00 76.06 106 CYS A N 1
ATOM 836 C CA . CYS A 1 106 ? 0.251 -6.379 -8.506 1.00 76.06 106 CYS A CA 1
ATOM 837 C C . CYS A 1 106 ? 0.046 -6.818 -9.958 1.00 76.06 106 CYS A C 1
ATOM 839 O O . CYS A 1 106 ? -0.658 -6.154 -10.724 1.00 76.06 106 CYS A O 1
ATOM 841 N N . ASN A 1 107 ? 0.668 -7.937 -10.338 1.00 78.06 107 ASN A N 1
ATOM 842 C CA . ASN A 1 107 ? 0.514 -8.512 -11.671 1.00 78.06 107 ASN A CA 1
ATOM 843 C C . ASN A 1 107 ? -0.736 -9.401 -11.766 1.00 78.06 107 ASN A C 1
ATOM 845 O O . ASN A 1 107 ? -0.699 -10.558 -11.351 1.00 78.06 107 ASN A O 1
ATOM 849 N N . ALA A 1 108 ? -1.792 -8.913 -12.415 1.00 72.94 108 ALA A N 1
ATOM 850 C CA . ALA A 1 108 ? -3.047 -9.639 -12.630 1.00 72.94 108 ALA A CA 1
ATOM 851 C C . ALA A 1 108 ? -2.897 -10.953 -13.410 1.00 72.94 108 ALA A C 1
ATOM 853 O O . ALA A 1 108 ? -3.780 -11.806 -13.350 1.00 72.94 108 ALA A O 1
ATOM 854 N N . ALA A 1 109 ? -1.815 -11.100 -14.179 1.00 69.69 109 ALA A N 1
ATOM 855 C CA . ALA A 1 109 ? -1.556 -12.288 -14.984 1.00 69.69 109 ALA A CA 1
ATOM 856 C C . ALA A 1 109 ? -0.899 -13.437 -14.193 1.00 69.69 109 ALA A C 1
ATOM 858 O O . ALA A 1 109 ? -0.741 -14.528 -14.736 1.00 69.69 109 ALA A O 1
ATOM 859 N N . ALA A 1 110 ? -0.491 -13.211 -12.938 1.00 67.62 110 ALA A N 1
ATOM 860 C CA . ALA A 1 110 ? 0.178 -14.221 -12.122 1.00 67.62 110 ALA A CA 1
ATOM 861 C C . ALA A 1 110 ? -0.800 -15.319 -11.650 1.00 67.62 110 ALA A C 1
ATOM 863 O O . ALA A 1 110 ? -1.818 -15.030 -11.024 1.00 67.62 110 ALA A O 1
ATOM 864 N N . GLU A 1 111 ? -0.483 -16.592 -11.926 1.00 61.78 111 GLU A N 1
ATOM 865 C CA . GLU A 1 111 ? -1.306 -17.746 -11.512 1.00 61.78 111 GLU A CA 1
ATOM 866 C C . GLU A 1 111 ? -1.239 -18.028 -9.999 1.00 61.78 111 GLU A C 1
ATOM 868 O O . GLU A 1 111 ? -2.154 -18.631 -9.438 1.00 61.78 111 GLU A O 1
ATOM 873 N N . ASP A 1 112 ? -0.166 -17.604 -9.330 1.00 59.06 112 ASP A N 1
ATOM 874 C CA . ASP A 1 112 ? 0.116 -17.863 -7.914 1.00 59.06 112 ASP A CA 1
ATOM 875 C C . ASP A 1 112 ? -0.355 -16.749 -6.966 1.00 59.06 112 ASP A C 1
ATOM 877 O O . ASP A 1 112 ? -0.247 -16.895 -5.748 1.00 59.06 112 ASP A O 1
ATOM 881 N N . HIS A 1 113 ? -0.951 -15.681 -7.505 1.00 56.81 113 HIS A N 1
ATOM 882 C CA . HIS A 1 113 ? -1.493 -14.563 -6.737 1.00 56.81 113 HIS A CA 1
ATOM 883 C C . HIS A 1 113 ? -2.997 -14.391 -7.045 1.00 56.81 113 HIS A C 1
ATOM 885 O O . HIS A 1 113 ? -3.375 -13.637 -7.944 1.00 56.81 113 HIS A O 1
ATOM 891 N N . PRO A 1 114 ? -3.909 -15.109 -6.355 1.00 50.94 114 PRO A N 1
ATOM 892 C CA . PRO A 1 114 ? -5.340 -15.000 -6.622 1.00 50.94 114 PRO A CA 1
ATOM 893 C C . PRO A 1 114 ? -5.866 -13.615 -6.214 1.00 50.94 114 PRO A C 1
ATOM 895 O O . PRO A 1 114 ? -5.992 -13.309 -5.033 1.00 50.94 114 PRO A O 1
ATOM 898 N N . HIS A 1 115 ? -6.254 -12.795 -7.195 1.00 51.72 115 HIS A N 1
ATOM 899 C CA . HIS A 1 115 ? -6.736 -11.418 -6.996 1.00 51.72 115 HIS A CA 1
ATOM 900 C C . HIS A 1 115 ? -8.175 -11.322 -6.441 1.00 51.72 115 HIS A C 1
ATOM 902 O O . HIS A 1 115 ? -8.833 -10.293 -6.580 1.00 51.72 115 HIS A O 1
ATOM 908 N N . GLY A 1 116 ? -8.684 -12.383 -5.804 1.00 44.41 116 GLY A N 1
ATOM 909 C CA . GLY A 1 116 ? -10.066 -12.475 -5.313 1.00 44.41 116 GLY A CA 1
ATOM 910 C C . GLY A 1 116 ? -10.459 -11.419 -4.270 1.00 44.41 116 GLY A C 1
ATOM 911 O O . GLY A 1 116 ? -11.644 -11.282 -3.979 1.00 44.41 116 GLY A O 1
ATOM 912 N N . THR A 1 117 ? -9.492 -10.663 -3.742 1.00 45.44 117 THR A N 1
ATOM 913 C CA . THR A 1 117 ? -9.680 -9.665 -2.675 1.00 45.44 117 THR A CA 1
ATOM 914 C C . THR A 1 117 ? -9.383 -8.225 -3.122 1.00 45.44 117 THR A C 1
ATOM 916 O O . THR A 1 117 ? -9.623 -7.296 -2.356 1.00 45.44 117 THR A O 1
ATOM 919 N N . HIS A 1 118 ? -8.920 -7.988 -4.359 1.00 41.47 118 HIS A N 1
ATOM 920 C CA . HIS A 1 118 ? -8.761 -6.620 -4.875 1.00 41.47 118 HIS A CA 1
ATOM 921 C C . HIS A 1 118 ? -10.122 -6.090 -5.318 1.00 41.47 118 HIS A C 1
ATOM 923 O O . HIS A 1 118 ? -10.497 -6.158 -6.490 1.00 41.47 118 HIS A O 1
ATOM 929 N N . VAL A 1 119 ? -10.903 -5.587 -4.364 1.00 37.44 119 VAL A N 1
ATOM 930 C CA . VAL A 1 119 ? -12.138 -4.875 -4.681 1.00 37.44 119 VAL A CA 1
ATOM 931 C C . VAL A 1 119 ? -11.748 -3.523 -5.260 1.00 37.44 119 VAL A C 1
ATOM 933 O O . VAL A 1 119 ? -11.476 -2.565 -4.544 1.00 37.44 119 VAL A O 1
ATOM 936 N N . ILE A 1 120 ? -11.686 -3.461 -6.589 1.00 38.47 120 ILE A N 1
ATOM 937 C CA . ILE A 1 120 ? -11.598 -2.202 -7.320 1.00 38.47 120 ILE A CA 1
ATOM 938 C C . ILE A 1 120 ? -12.934 -1.491 -7.108 1.00 38.47 120 ILE A C 1
ATOM 940 O O . ILE A 1 120 ? -13.928 -1.798 -7.771 1.00 38.47 120 ILE A O 1
ATOM 944 N N . THR A 1 121 ? -12.983 -0.540 -6.180 1.00 31.19 121 THR A N 1
ATOM 945 C CA . THR A 1 121 ? -14.088 0.414 -6.122 1.00 31.19 121 THR A CA 1
ATOM 946 C C . THR A 1 121 ? -13.967 1.294 -7.362 1.00 31.19 121 THR A C 1
ATOM 948 O O . THR A 1 121 ? -13.170 2.231 -7.398 1.00 31.19 121 THR A O 1
ATOM 951 N N . MET A 1 122 ? -14.707 0.964 -8.425 1.00 28.56 122 MET A N 1
ATOM 952 C CA . MET A 1 122 ? -14.843 1.872 -9.561 1.00 28.56 122 MET A CA 1
ATOM 953 C C . MET A 1 122 ? -15.455 3.173 -9.037 1.00 28.56 122 MET A C 1
ATOM 955 O O . MET A 1 122 ? -16.588 3.173 -8.556 1.00 28.56 122 MET A O 1
ATOM 959 N N . GLN A 1 123 ? -14.692 4.264 -9.085 1.00 31.70 123 GLN A N 1
ATOM 960 C CA . GLN A 1 123 ? -15.222 5.595 -8.813 1.00 31.70 123 GLN A CA 1
ATOM 961 C C . GLN A 1 123 ? -16.244 5.938 -9.904 1.00 31.70 123 GLN A C 1
ATOM 963 O O . GLN A 1 123 ? -15.918 5.902 -11.093 1.00 31.70 123 GLN A O 1
ATOM 968 N N . GLY A 1 124 ? -17.477 6.220 -9.482 1.00 29.25 124 GLY A N 1
ATOM 969 C CA . GLY A 1 124 ? -18.457 6.982 -10.255 1.00 29.25 124 GLY A CA 1
ATOM 970 C C . GLY A 1 124 ? -18.314 8.472 -9.988 1.00 29.25 124 GLY A C 1
ATOM 971 O O . GLY A 1 124 ? -17.804 8.822 -8.898 1.00 29.25 124 GLY A O 1
#

Radius of gyration: 15.47 Å; chains: 1; bounding box: 37×34×42 Å

Secondary structure (DSSP, 8-state):
--EEEEETTEEEEEE---SS--PPPPPHHHHHHHHHHHHHHHHHT-TTT-EEE----TT---EEEEEETTEEEEE-GGG--TT--EEEEE---SHHHHHTT--EEEETT-TTS--TT-------

pLDDT: mean 71.91, std 14.02, range [28.56, 92.44]

Organism: NCBI:txid1314779